Protein AF-A0A950ZH64-F1 (afdb_monomer_lite)

Secondary structure (DSSP, 8-state):
--SSSHHHHHHHHHHHHHHHHHHHTS-------------HHHHHHHHHHTTHHHHHHSHHHHHHHHHHHHHHHHHHHHHHHHHHHS------HHHHHHHH-HHHHHHHHHHHHHHHHHHHHHHS-HHHHHHHHHHHHHHHHHHHHHHHHHHHH--

Structure (mmCIF, N/CA/C/O backbone):
data_AF-A0A950ZH64-F1
#
_entry.id   AF-A0A950ZH64-F1
#
loop_
_atom_site.group_PDB
_atom_site.id
_atom_site.type_symbol
_atom_site.label_atom_id
_atom_site.label_alt_id
_atom_site.label_comp_id
_atom_site.label_asym_id
_atom_site.label_entity_id
_atom_site.label_seq_id
_atom_site.pdbx_PDB_ins_code
_atom_site.Cartn_x
_atom_site.Cartn_y
_atom_site.Cartn_z
_atom_site.occupancy
_atom_site.B_iso_or_equiv
_atom_site.auth_seq_id
_atom_site.auth_comp_id
_atom_site.auth_asym_id
_atom_site.auth_atom_id
_atom_site.pdbx_PDB_model_num
ATOM 1 N N . MET A 1 1 ? 10.953 42.512 -73.220 1.00 50.59 1 MET A N 1
ATOM 2 C CA . MET A 1 1 ? 11.446 41.129 -73.025 1.00 50.59 1 MET A CA 1
ATOM 3 C C . MET A 1 1 ? 11.556 40.876 -71.526 1.00 50.59 1 MET A C 1
ATOM 5 O O . MET A 1 1 ? 12.604 41.158 -70.980 1.00 50.59 1 MET A O 1
ATOM 9 N N . GLU A 1 2 ? 10.498 40.441 -70.825 1.00 50.91 2 GLU A N 1
ATOM 10 C CA . GLU A 1 2 ? 10.585 40.330 -69.347 1.00 50.91 2 GLU A CA 1
ATOM 11 C C . GLU A 1 2 ? 9.505 39.431 -68.703 1.00 50.91 2 GLU A C 1
ATOM 13 O O . GLU A 1 2 ? 8.839 39.806 -67.747 1.00 50.91 2 GLU A O 1
ATOM 18 N N . LYS A 1 3 ? 9.265 38.226 -69.245 1.00 49.47 3 LYS A N 1
ATOM 19 C CA . LYS A 1 3 ? 8.270 37.290 -68.665 1.00 49.47 3 LYS A CA 1
ATOM 20 C C . LYS A 1 3 ? 8.749 35.856 -68.408 1.00 49.47 3 LYS A C 1
ATOM 22 O O . LYS A 1 3 ? 7.944 35.026 -68.004 1.00 49.47 3 LYS A O 1
ATOM 27 N N . ASN A 1 4 ? 10.039 35.547 -68.571 1.00 52.84 4 ASN A N 1
ATOM 28 C CA . ASN A 1 4 ? 10.518 34.153 -68.504 1.00 52.84 4 ASN A CA 1
ATOM 29 C C . ASN A 1 4 ? 11.369 33.773 -67.279 1.00 52.84 4 ASN A C 1
ATOM 31 O O . ASN A 1 4 ? 11.697 32.599 -67.132 1.00 52.84 4 ASN A O 1
ATOM 35 N N . VAL A 1 5 ? 11.672 34.694 -66.359 1.00 52.78 5 VAL A N 1
ATOM 36 C CA . VAL A 1 5 ? 12.557 34.389 -65.211 1.00 52.78 5 VAL A CA 1
ATOM 37 C C . VAL A 1 5 ? 11.793 33.795 -64.009 1.00 52.78 5 VAL A C 1
ATOM 39 O O . VAL A 1 5 ? 12.306 32.920 -63.318 1.00 52.78 5 VAL A O 1
ATOM 42 N N . GLY A 1 6 ? 10.519 34.157 -63.801 1.00 49.06 6 GLY A N 1
ATOM 43 C CA . GLY A 1 6 ? 9.723 33.694 -62.645 1.00 49.06 6 GLY A CA 1
ATOM 44 C C . GLY A 1 6 ? 9.213 32.243 -62.707 1.00 49.06 6 GLY A C 1
ATOM 45 O O . GLY A 1 6 ? 8.817 31.678 -61.687 1.00 49.06 6 GLY A O 1
ATOM 46 N N . ARG A 1 7 ? 9.233 31.607 -63.887 1.00 51.81 7 ARG A N 1
ATOM 47 C CA . ARG A 1 7 ? 8.700 30.242 -64.092 1.00 51.81 7 ARG A CA 1
ATOM 48 C C . ARG A 1 7 ? 9.719 29.132 -63.808 1.00 51.81 7 ARG A C 1
ATOM 50 O O . ARG A 1 7 ? 9.329 28.001 -63.540 1.00 51.81 7 ARG A O 1
ATOM 57 N N . GLN A 1 8 ? 11.018 29.437 -63.838 1.00 50.91 8 GLN A N 1
ATOM 58 C CA . GLN A 1 8 ? 12.068 28.437 -63.599 1.00 50.91 8 GLN A CA 1
ATOM 59 C C . GLN A 1 8 ? 12.324 28.173 -62.103 1.00 50.91 8 GLN A C 1
ATOM 61 O O . GLN A 1 8 ? 12.624 27.039 -61.727 1.00 50.91 8 GLN A O 1
ATOM 66 N N . GLY A 1 9 ? 12.149 29.173 -61.230 1.00 52.47 9 GLY A N 1
ATOM 67 C CA . GLY A 1 9 ? 12.314 29.009 -59.776 1.00 52.47 9 GLY A CA 1
ATOM 68 C C . GLY A 1 9 ? 11.201 28.186 -59.112 1.00 52.47 9 GLY A C 1
ATOM 69 O O . GLY A 1 9 ? 11.454 27.388 -58.206 1.00 52.47 9 GLY A O 1
ATOM 70 N N . THR A 1 10 ? 9.971 28.314 -59.612 1.00 54.41 10 THR A N 1
ATOM 71 C CA . THR A 1 10 ? 8.788 27.579 -59.129 1.00 54.41 10 THR A CA 1
ATOM 72 C C . THR A 1 10 ? 8.815 26.101 -59.524 1.00 54.41 10 THR A C 1
ATOM 74 O O . THR A 1 10 ? 8.443 25.238 -58.732 1.00 54.41 10 THR A O 1
ATOM 77 N N . LEU A 1 11 ? 9.345 25.773 -60.706 1.00 55.62 11 LEU A N 1
ATOM 78 C CA . LEU A 1 11 ? 9.516 24.380 -61.133 1.00 55.62 11 LEU A CA 1
ATOM 79 C C . LEU A 1 11 ? 10.638 23.660 -60.368 1.00 55.62 11 LEU A C 1
ATOM 81 O O . LEU A 1 11 ? 10.505 22.474 -60.074 1.00 55.62 11 LEU A O 1
ATOM 85 N N . ARG A 1 12 ? 11.717 24.361 -59.989 1.00 54.97 12 ARG A N 1
ATOM 86 C CA . ARG A 1 12 ? 12.803 23.788 -59.171 1.00 54.97 12 ARG A CA 1
ATOM 87 C C . ARG A 1 12 ? 12.365 23.466 -57.743 1.00 54.97 12 ARG A C 1
ATOM 89 O O . ARG A 1 12 ? 12.708 22.408 -57.228 1.00 54.97 12 ARG A O 1
ATOM 96 N N . THR A 1 13 ? 11.570 24.338 -57.129 1.00 58.12 13 THR A N 1
ATOM 97 C CA . THR A 1 13 ? 11.030 24.127 -55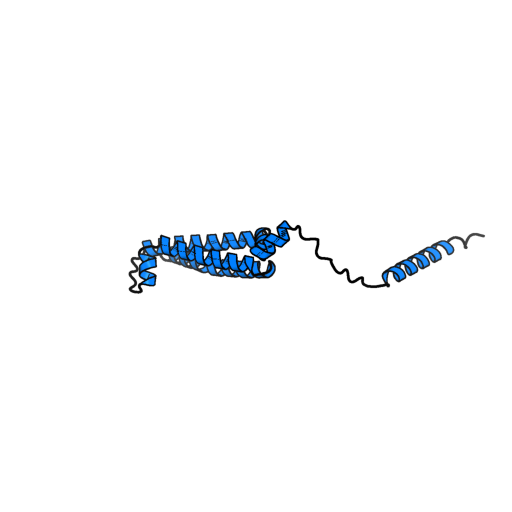.774 1.00 58.12 13 THR A CA 1
ATOM 98 C C . THR A 1 13 ? 9.973 23.023 -55.731 1.00 58.12 13 THR A C 1
ATOM 100 O O . THR A 1 13 ? 9.956 22.239 -54.785 1.00 58.12 13 THR A O 1
ATOM 103 N N . ALA A 1 14 ? 9.145 22.892 -56.773 1.00 58.66 14 ALA A N 1
ATOM 104 C CA . ALA A 1 14 ? 8.197 21.785 -56.898 1.00 58.66 14 ALA A CA 1
ATOM 105 C C . ALA A 1 14 ? 8.898 20.426 -57.085 1.00 58.66 14 ALA A C 1
ATOM 107 O O . ALA A 1 14 ? 8.498 19.440 -56.471 1.00 58.66 14 ALA A O 1
ATOM 108 N N . ARG A 1 15 ? 9.977 20.378 -57.880 1.00 57.56 15 ARG A N 1
ATOM 109 C CA . ARG A 1 15 ? 10.765 19.151 -58.089 1.00 57.56 15 ARG A CA 1
ATOM 110 C C . ARG A 1 15 ? 11.512 18.726 -56.823 1.00 57.56 15 ARG A C 1
ATOM 112 O O . ARG A 1 15 ? 11.464 17.555 -56.479 1.00 57.56 15 ARG A O 1
ATOM 119 N N . ALA A 1 16 ? 12.099 19.681 -56.097 1.00 57.94 16 ALA A N 1
ATOM 120 C CA . ALA A 1 16 ? 12.761 19.421 -54.819 1.00 57.94 16 ALA A CA 1
ATOM 121 C C . ALA A 1 16 ? 11.778 18.923 -53.744 1.00 57.94 16 ALA A C 1
ATOM 123 O O . ALA A 1 16 ? 12.094 17.990 -53.015 1.00 57.94 16 ALA A O 1
ATOM 124 N N . ARG A 1 17 ? 10.559 19.481 -53.674 1.00 56.25 17 ARG A N 1
ATOM 125 C CA . ARG A 1 17 ? 9.515 18.983 -52.758 1.00 56.25 17 ARG A CA 1
ATOM 126 C C . ARG A 1 17 ? 9.042 17.576 -53.119 1.00 56.25 17 ARG A C 1
ATOM 128 O O . ARG A 1 17 ? 8.903 16.756 -52.225 1.00 56.25 17 ARG A O 1
ATOM 135 N N . ALA A 1 18 ? 8.863 17.275 -54.405 1.00 58.25 18 ALA A N 1
ATOM 136 C CA . ALA A 1 18 ? 8.476 15.935 -54.855 1.00 58.25 18 ALA A CA 1
ATOM 137 C C . ALA A 1 18 ? 9.579 14.881 -54.631 1.00 58.25 18 ALA A C 1
ATOM 139 O O . ALA A 1 18 ? 9.284 13.701 -54.455 1.00 58.25 18 ALA A O 1
ATOM 140 N N . GLU A 1 19 ? 10.847 15.293 -54.639 1.00 57.88 19 GLU A N 1
ATOM 141 C CA . GLU A 1 19 ? 11.991 14.428 -54.342 1.00 57.88 19 GLU A CA 1
ATOM 142 C C . GLU A 1 19 ? 12.125 14.168 -52.833 1.00 57.88 19 GLU A C 1
ATOM 144 O O . GLU A 1 19 ? 12.327 13.024 -52.434 1.00 57.88 19 GLU A O 1
ATOM 149 N N . VAL A 1 20 ? 11.884 15.183 -51.992 1.00 57.50 20 VAL A N 1
ATOM 150 C CA . VAL A 1 20 ? 11.794 15.036 -50.526 1.00 57.50 20 VAL A CA 1
ATOM 151 C C . VAL A 1 20 ? 10.597 14.167 -50.115 1.00 57.50 20 VAL A C 1
ATOM 153 O O . VAL A 1 20 ? 10.759 13.283 -49.277 1.00 57.50 20 VAL A O 1
ATOM 156 N N . ASP A 1 21 ? 9.430 14.330 -50.748 1.00 55.16 21 ASP A N 1
ATOM 157 C CA . ASP A 1 21 ? 8.263 13.460 -50.512 1.00 55.16 21 ASP A CA 1
ATOM 158 C C . ASP A 1 21 ? 8.523 12.012 -50.955 1.00 55.16 21 ASP A C 1
ATOM 160 O O . ASP A 1 21 ? 8.079 11.068 -50.302 1.00 55.16 21 ASP A O 1
ATOM 164 N N . ARG A 1 22 ? 9.291 11.805 -52.035 1.00 53.16 22 ARG A N 1
ATOM 165 C CA . ARG A 1 22 ? 9.718 10.461 -52.461 1.00 53.16 22 ARG A CA 1
ATOM 166 C C . ARG A 1 22 ? 10.761 9.841 -51.533 1.00 53.16 22 ARG A C 1
ATOM 168 O O . ARG A 1 22 ? 10.742 8.627 -51.371 1.00 53.16 22 ARG A O 1
ATOM 175 N N . LEU A 1 23 ? 11.624 10.639 -50.905 1.00 52.97 23 LEU A N 1
ATOM 176 C CA . LEU A 1 23 ? 12.553 10.181 -49.864 1.00 52.97 23 LEU A CA 1
ATOM 177 C C . LEU A 1 23 ? 11.819 9.803 -48.565 1.00 52.97 23 LEU A C 1
ATOM 179 O O . LEU A 1 23 ? 12.192 8.824 -47.928 1.00 52.97 23 LEU A O 1
ATOM 183 N N . HIS A 1 24 ? 10.734 10.501 -48.215 1.00 51.78 24 HIS A N 1
ATOM 184 C CA . HIS A 1 24 ? 9.873 10.151 -47.075 1.00 51.78 24 HIS A CA 1
ATOM 185 C C . HIS A 1 24 ? 8.932 8.959 -47.329 1.00 51.78 24 HIS A C 1
ATOM 187 O O . HIS A 1 24 ? 8.389 8.397 -46.378 1.00 51.78 24 HIS A O 1
ATOM 193 N N . ALA A 1 25 ? 8.754 8.540 -48.586 1.00 54.16 25 ALA A N 1
ATOM 194 C CA . ALA A 1 25 ? 7.941 7.378 -48.956 1.00 54.16 25 ALA A CA 1
ATOM 195 C C . ALA A 1 25 ? 8.677 6.029 -48.805 1.00 54.16 25 ALA A C 1
ATOM 197 O O . ALA A 1 25 ? 8.077 4.969 -48.997 1.00 54.16 25 ALA A O 1
ATOM 198 N N . VAL A 1 26 ? 9.970 6.045 -48.471 1.00 56.56 26 VAL A N 1
ATOM 199 C CA . VAL A 1 26 ? 10.823 4.853 -48.421 1.00 56.56 26 VAL A CA 1
ATOM 200 C C . VAL A 1 26 ? 10.987 4.400 -46.966 1.00 56.56 26 VAL A C 1
ATOM 202 O O . VAL A 1 26 ? 11.864 4.848 -46.240 1.00 56.56 26 VAL A O 1
ATOM 205 N N . TYR A 1 27 ? 10.105 3.464 -46.603 1.00 48.12 27 TYR A N 1
ATOM 206 C CA . TYR A 1 27 ? 10.005 2.681 -45.366 1.00 48.12 27 TYR A CA 1
ATOM 207 C C . TYR A 1 27 ? 9.546 3.432 -44.104 1.00 48.12 27 TYR A C 1
ATOM 209 O O . TYR A 1 27 ? 10.273 4.279 -43.586 1.00 48.12 27 TYR A O 1
ATOM 217 N N . PRO A 1 28 ? 8.407 3.041 -43.486 1.00 55.56 28 PRO A N 1
ATOM 218 C CA . PRO A 1 28 ? 8.277 3.199 -42.047 1.00 55.56 28 PRO A CA 1
ATOM 219 C C . PRO A 1 28 ? 9.388 2.344 -41.439 1.00 55.56 28 PRO A C 1
ATOM 221 O O . PRO A 1 28 ? 9.251 1.125 -41.327 1.00 55.56 28 PRO A O 1
ATOM 224 N N . ALA A 1 29 ? 10.530 2.962 -41.140 1.00 55.62 29 ALA A N 1
ATOM 225 C CA . ALA A 1 29 ? 11.588 2.311 -40.400 1.00 55.62 29 ALA A CA 1
ATOM 226 C C . ALA A 1 29 ? 10.934 1.795 -39.120 1.00 55.62 29 ALA A C 1
ATOM 228 O O . ALA A 1 29 ? 10.497 2.574 -38.270 1.00 55.62 29 ALA A O 1
ATOM 229 N N . ARG A 1 30 ? 10.788 0.471 -39.013 1.00 52.06 30 ARG A N 1
ATOM 230 C CA . ARG A 1 30 ? 10.569 -0.156 -37.720 1.00 52.06 30 ARG A CA 1
ATOM 231 C C . ARG A 1 30 ? 11.826 0.169 -36.940 1.00 52.06 30 ARG A C 1
ATOM 233 O O . ARG A 1 30 ? 12.853 -0.472 -37.117 1.00 52.06 30 ARG A O 1
ATOM 240 N N . VAL A 1 31 ? 11.752 1.241 -36.162 1.00 57.12 31 VAL A N 1
ATOM 241 C CA . VAL A 1 31 ? 12.726 1.528 -35.126 1.00 57.12 31 VAL A CA 1
ATOM 242 C C . VAL A 1 31 ? 12.521 0.408 -34.121 1.00 57.12 31 VAL A C 1
ATOM 244 O O . VAL A 1 31 ? 11.638 0.474 -33.266 1.00 57.12 31 VAL A O 1
ATOM 247 N N . GLU A 1 32 ? 13.258 -0.685 -34.305 1.00 54.56 32 GLU A N 1
ATOM 248 C CA . GLU A 1 32 ? 13.527 -1.606 -33.218 1.00 54.56 32 GLU A CA 1
ATOM 249 C C . GLU A 1 32 ? 14.237 -0.753 -32.175 1.00 54.56 32 GLU A C 1
ATOM 251 O O . GLU A 1 32 ? 15.401 -0.392 -32.321 1.00 54.56 32 GLU A O 1
ATOM 256 N N . LEU A 1 33 ? 13.461 -0.286 -31.196 1.00 58.78 33 LEU A N 1
ATOM 257 C CA . LEU A 1 33 ? 13.985 0.361 -30.010 1.00 58.78 33 LEU A CA 1
ATOM 258 C C . LEU A 1 33 ? 14.845 -0.699 -29.333 1.00 58.78 33 LEU A C 1
ATOM 260 O O . LEU A 1 33 ? 14.328 -1.536 -28.591 1.00 58.78 33 LEU A O 1
ATOM 264 N N . GLU A 1 34 ? 16.138 -0.706 -29.653 1.00 57.53 34 GLU A N 1
ATOM 265 C CA . GLU A 1 34 ? 17.115 -1.449 -28.880 1.00 57.53 34 GLU A CA 1
ATOM 266 C C . GLU A 1 34 ? 16.916 -1.027 -27.424 1.00 57.53 34 GLU A C 1
ATOM 268 O O . GLU A 1 34 ? 16.901 0.177 -27.130 1.00 57.53 34 GLU A O 1
ATOM 273 N N . PRO A 1 35 ? 16.659 -1.983 -26.515 1.00 60.38 35 PRO A N 1
ATOM 274 C CA . PRO A 1 35 ? 16.501 -1.655 -25.115 1.00 60.38 35 PRO A CA 1
ATOM 275 C C . PRO A 1 35 ? 17.771 -0.934 -24.673 1.00 60.38 35 PRO A C 1
ATOM 277 O O . PRO A 1 35 ? 18.873 -1.464 -24.823 1.00 60.38 35 PRO A O 1
ATOM 280 N N . GLU A 1 36 ? 17.598 0.294 -24.178 1.00 62.03 36 GLU A N 1
ATOM 281 C CA . GLU A 1 36 ? 18.683 1.124 -23.665 1.00 62.03 36 GLU A CA 1
ATOM 282 C C . GLU A 1 36 ? 19.571 0.255 -22.761 1.00 62.03 36 GLU A C 1
ATOM 284 O O . GLU A 1 36 ? 19.024 -0.451 -21.903 1.00 62.03 36 GLU A O 1
ATOM 289 N N . PRO A 1 37 ? 20.901 0.224 -22.972 1.00 61.50 37 PRO A N 1
ATOM 290 C CA . PRO A 1 37 ? 21.766 -0.724 -22.290 1.00 61.50 37 PRO A CA 1
ATOM 291 C C . PRO A 1 37 ? 21.608 -0.562 -20.778 1.00 61.50 37 PRO A C 1
ATOM 293 O O . PRO A 1 37 ? 22.044 0.425 -20.180 1.00 61.50 37 PRO A O 1
ATOM 296 N N . GLU A 1 38 ? 20.933 -1.533 -20.153 1.00 63.12 38 GLU A N 1
ATOM 297 C CA . GLU A 1 38 ? 20.718 -1.526 -18.715 1.00 63.12 38 GLU A CA 1
ATOM 298 C C . GLU A 1 38 ? 22.090 -1.552 -18.042 1.00 63.12 38 GLU A C 1
ATOM 300 O O . GLU A 1 38 ? 22.927 -2.417 -18.309 1.00 63.12 38 GLU A O 1
ATOM 305 N N . THR A 1 39 ? 22.331 -0.607 -17.132 1.00 76.38 39 THR A N 1
ATOM 306 C CA . THR A 1 39 ? 23.556 -0.653 -16.334 1.00 76.38 39 THR A CA 1
ATOM 307 C C . THR A 1 39 ? 23.628 -2.001 -15.605 1.00 76.38 39 THR A C 1
ATOM 309 O O . THR A 1 39 ? 22.604 -2.484 -15.107 1.00 76.38 39 THR A O 1
ATOM 312 N N . PRO A 1 40 ? 24.816 -2.618 -15.468 1.00 73.81 40 PRO A N 1
ATOM 313 C CA . PRO A 1 40 ? 24.953 -3.945 -14.856 1.00 73.81 40 PRO A CA 1
ATOM 314 C C . PRO A 1 40 ? 24.348 -4.011 -13.444 1.00 73.81 40 PRO A C 1
ATOM 316 O O . PRO A 1 40 ? 23.812 -5.038 -13.030 1.00 73.81 40 PRO A O 1
ATOM 319 N N . ARG A 1 41 ? 24.344 -2.878 -12.727 1.00 72.38 41 ARG A N 1
ATOM 320 C CA . ARG A 1 41 ? 23.689 -2.721 -11.424 1.00 72.38 41 ARG A CA 1
ATOM 321 C C . ARG A 1 41 ? 22.158 -2.802 -11.503 1.00 72.38 41 ARG A C 1
ATOM 323 O O . ARG A 1 41 ? 21.556 -3.443 -10.645 1.00 72.38 41 ARG A O 1
ATOM 330 N N . ARG A 1 42 ? 21.521 -2.179 -12.503 1.00 70.31 42 ARG A N 1
ATOM 331 C CA . ARG A 1 42 ? 20.061 -2.252 -12.708 1.00 70.31 42 ARG A CA 1
ATOM 332 C C . ARG A 1 42 ? 19.626 -3.648 -13.137 1.00 70.31 42 ARG A C 1
ATOM 334 O O . ARG A 1 42 ? 18.684 -4.171 -12.552 1.00 70.31 42 ARG A O 1
ATOM 341 N N . ALA A 1 43 ? 20.363 -4.283 -14.045 1.00 70.88 43 ALA A N 1
ATOM 342 C CA . ALA A 1 43 ? 20.070 -5.647 -14.481 1.00 70.88 43 ALA A CA 1
ATOM 343 C C . ALA A 1 43 ? 20.159 -6.653 -13.316 1.00 70.88 43 ALA A C 1
ATOM 345 O O . ALA A 1 43 ? 19.299 -7.523 -13.159 1.00 70.88 43 ALA A O 1
ATOM 346 N N . TRP A 1 44 ? 21.172 -6.513 -12.449 1.00 76.25 44 TRP A N 1
ATOM 347 C CA . TRP A 1 44 ? 21.301 -7.335 -11.243 1.00 76.25 44 TRP A CA 1
ATOM 348 C C . TRP A 1 44 ? 20.147 -7.105 -10.258 1.00 76.25 44 TRP A C 1
ATOM 350 O O . TRP A 1 44 ? 19.544 -8.072 -9.789 1.00 76.25 44 TRP A O 1
ATOM 360 N N . LEU A 1 45 ? 19.795 -5.843 -9.985 1.00 75.31 45 LEU A N 1
ATOM 361 C CA . LEU A 1 45 ? 18.677 -5.500 -9.101 1.00 75.31 45 LEU A CA 1
ATOM 362 C C . LEU A 1 45 ? 17.351 -6.042 -9.634 1.00 75.31 45 LEU A C 1
ATOM 364 O O . LEU A 1 45 ? 16.594 -6.633 -8.870 1.00 75.31 45 LEU A O 1
ATOM 368 N N . ARG A 1 46 ? 17.085 -5.910 -10.934 1.00 73.94 46 ARG A N 1
ATOM 369 C CA . ARG A 1 46 ? 15.849 -6.378 -11.569 1.00 73.94 46 ARG A CA 1
ATOM 370 C C . ARG A 1 46 ? 15.691 -7.899 -11.499 1.00 73.94 46 ARG A C 1
ATOM 372 O O . ARG A 1 46 ? 14.584 -8.385 -11.295 1.00 73.94 46 ARG A O 1
ATOM 379 N N . ARG A 1 47 ? 16.789 -8.664 -11.563 1.00 75.69 47 ARG A N 1
ATOM 380 C CA . ARG A 1 47 ? 16.753 -10.125 -11.338 1.00 75.69 47 ARG A CA 1
ATOM 381 C C . ARG A 1 47 ? 16.340 -10.504 -9.917 1.00 75.69 47 ARG A C 1
ATOM 383 O O . ARG A 1 47 ? 15.642 -11.496 -9.748 1.00 75.69 47 ARG A O 1
ATOM 390 N N . HIS A 1 48 ? 16.765 -9.737 -8.914 1.00 79.38 48 HIS A N 1
ATOM 391 C CA . HIS A 1 48 ? 16.503 -10.061 -7.506 1.00 79.38 48 HIS A CA 1
ATOM 392 C C . HIS A 1 48 ? 15.202 -9.443 -6.981 1.00 79.38 48 HIS A C 1
ATOM 394 O O . HIS A 1 48 ? 14.534 -10.033 -6.141 1.00 79.38 48 HIS A O 1
ATOM 400 N N . THR A 1 49 ? 14.835 -8.259 -7.472 1.00 77.69 49 THR A N 1
ATOM 401 C CA . THR A 1 49 ? 13.725 -7.442 -6.947 1.00 77.69 49 THR A CA 1
ATOM 402 C C . THR A 1 49 ? 12.563 -7.287 -7.932 1.00 77.69 49 THR A C 1
ATOM 404 O O . THR A 1 49 ? 11.541 -6.690 -7.598 1.00 77.69 49 THR A O 1
ATOM 407 N N . GLY A 1 50 ? 12.678 -7.839 -9.144 1.00 83.44 50 GLY A N 1
ATOM 408 C CA . GLY A 1 50 ? 11.655 -7.721 -10.179 1.00 83.44 50 GLY A CA 1
ATOM 409 C C . GLY A 1 50 ? 11.416 -6.263 -10.571 1.00 83.44 50 GLY A C 1
ATOM 410 O O . GLY A 1 50 ? 12.359 -5.508 -10.797 1.00 83.44 50 GLY A O 1
ATOM 411 N N . ASN A 1 51 ? 10.145 -5.863 -10.617 1.00 84.06 51 ASN A N 1
ATOM 412 C CA . ASN A 1 51 ? 9.727 -4.502 -10.974 1.00 84.06 51 ASN A CA 1
ATOM 413 C C . ASN A 1 51 ? 9.702 -3.540 -9.770 1.00 84.06 51 ASN A C 1
ATOM 415 O O . ASN A 1 51 ? 9.204 -2.421 -9.885 1.00 84.06 51 ASN A O 1
ATOM 419 N N . LEU A 1 52 ? 10.197 -3.955 -8.597 1.00 79.81 52 LEU A N 1
ATOM 420 C CA . LEU A 1 52 ? 10.069 -3.173 -7.365 1.00 79.81 52 LEU A CA 1
ATOM 421 C C . LEU A 1 52 ? 10.778 -1.825 -7.456 1.00 79.81 52 LEU A C 1
ATOM 423 O O . LEU A 1 52 ? 10.220 -0.819 -7.036 1.00 79.81 52 LEU A O 1
ATOM 427 N N . VAL A 1 53 ? 11.987 -1.795 -8.019 1.00 83.69 53 VAL A N 1
ATOM 428 C CA . VAL A 1 53 ? 12.766 -0.556 -8.160 1.00 83.69 53 VAL A CA 1
ATOM 429 C C . VAL A 1 53 ? 12.036 0.444 -9.056 1.00 83.69 53 VAL A C 1
ATOM 431 O O . VAL A 1 53 ? 11.949 1.620 -8.709 1.00 83.69 53 VAL A O 1
ATOM 434 N N . ASP A 1 54 ? 11.447 -0.032 -10.153 1.00 82.38 54 ASP A N 1
ATOM 435 C CA . ASP A 1 54 ? 10.680 0.802 -11.083 1.00 82.38 54 ASP A CA 1
ATOM 436 C C . ASP A 1 54 ? 9.394 1.330 -10.428 1.00 82.38 54 ASP A C 1
ATOM 438 O O . ASP A 1 54 ? 9.032 2.495 -10.584 1.00 82.38 54 ASP A O 1
ATOM 442 N N . ASN A 1 55 ? 8.735 0.488 -9.631 1.00 83.38 55 ASN A N 1
ATOM 443 C CA . ASN A 1 55 ? 7.538 0.840 -8.873 1.00 83.38 55 ASN A CA 1
ATOM 444 C C . ASN A 1 55 ? 7.818 1.816 -7.720 1.00 83.38 55 ASN A C 1
ATOM 446 O O . ASN A 1 55 ? 7.002 2.688 -7.447 1.00 83.38 55 ASN A O 1
ATOM 450 N N . VAL A 1 56 ? 8.962 1.706 -7.044 1.00 83.62 56 VAL A N 1
ATOM 451 C CA . VAL A 1 56 ? 9.364 2.637 -5.975 1.00 83.62 56 VAL A CA 1
ATOM 452 C C . VAL A 1 56 ? 9.828 3.977 -6.549 1.00 83.62 56 VAL A C 1
ATOM 454 O O . VAL A 1 56 ? 9.579 5.020 -5.946 1.00 83.62 56 VAL A O 1
ATOM 457 N N . ALA A 1 57 ? 10.474 3.971 -7.719 1.00 84.94 57 ALA A N 1
ATOM 458 C CA . ALA A 1 57 ? 10.860 5.196 -8.415 1.00 84.94 57 ALA A CA 1
ATOM 459 C C . ALA A 1 57 ? 9.639 6.020 -8.868 1.00 84.94 57 ALA A C 1
ATOM 461 O O . ALA A 1 57 ? 9.719 7.245 -8.994 1.00 84.94 57 ALA A O 1
ATOM 462 N N . ASP A 1 58 ? 8.499 5.364 -9.086 1.00 86.94 58 ASP A N 1
ATOM 463 C CA . ASP A 1 58 ? 7.253 6.023 -9.433 1.00 86.94 58 ASP A CA 1
ATOM 464 C C . ASP A 1 58 ? 6.534 6.624 -8.211 1.00 86.94 58 ASP A C 1
ATOM 466 O O . ASP A 1 58 ? 5.980 5.917 -7.366 1.00 86.94 58 ASP A O 1
ATOM 470 N N . ARG A 1 59 ? 6.453 7.961 -8.163 1.00 87.38 59 ARG A N 1
ATOM 471 C CA . ARG A 1 59 ? 5.832 8.712 -7.053 1.00 87.38 59 ARG A CA 1
ATOM 472 C C . ARG A 1 59 ? 4.372 8.331 -6.802 1.00 87.38 59 ARG A C 1
ATOM 474 O O . ARG A 1 59 ? 3.934 8.356 -5.656 1.00 87.38 59 ARG A O 1
ATOM 481 N N . TRP A 1 60 ? 3.623 7.983 -7.849 1.00 87.50 60 TRP A N 1
ATOM 482 C CA . TRP A 1 60 ? 2.218 7.583 -7.724 1.00 87.50 60 TRP A CA 1
ATOM 483 C C . TRP A 1 60 ? 2.071 6.228 -7.047 1.00 87.50 60 TRP A C 1
ATOM 485 O O . TRP A 1 60 ? 1.295 6.087 -6.106 1.00 87.50 60 TRP A O 1
ATOM 495 N N . THR A 1 61 ? 2.834 5.241 -7.505 1.00 84.62 61 THR A N 1
ATOM 496 C CA . THR A 1 61 ? 2.838 3.895 -6.927 1.00 84.62 61 THR A CA 1
ATOM 497 C C . THR A 1 61 ? 3.307 3.939 -5.471 1.00 84.62 61 THR A C 1
ATOM 499 O O . THR A 1 61 ? 2.651 3.371 -4.600 1.00 84.62 61 THR A O 1
ATOM 502 N N . LEU A 1 62 ? 4.366 4.699 -5.176 1.00 85.81 62 LEU A N 1
ATOM 503 C CA . LEU A 1 62 ? 4.829 4.917 -3.805 1.00 85.81 62 LEU A CA 1
ATOM 504 C C . LEU A 1 62 ? 3.769 5.617 -2.938 1.00 85.81 62 LEU A C 1
ATOM 506 O O . LEU A 1 62 ? 3.519 5.199 -1.809 1.00 85.81 62 LEU A O 1
ATOM 510 N N . GLY A 1 63 ? 3.120 6.657 -3.466 1.00 87.06 63 GLY A N 1
ATOM 511 C CA . GLY A 1 63 ? 2.054 7.375 -2.769 1.00 87.06 63 GLY A CA 1
ATOM 512 C C . GLY A 1 63 ? 0.861 6.478 -2.436 1.00 87.06 63 GLY A C 1
ATOM 513 O O . GLY A 1 63 ? 0.368 6.518 -1.313 1.00 87.06 63 GLY A O 1
ATOM 514 N N . LEU A 1 64 ? 0.440 5.619 -3.369 1.00 86.56 64 LEU A N 1
ATOM 515 C CA . LEU A 1 64 ? -0.631 4.644 -3.143 1.00 86.56 64 LEU A CA 1
ATOM 516 C C . LEU A 1 64 ? -0.234 3.577 -2.118 1.00 86.56 64 LEU A C 1
ATOM 518 O O . LEU A 1 64 ? -1.054 3.206 -1.284 1.00 86.56 64 LEU A O 1
ATOM 522 N N . PHE A 1 65 ? 1.016 3.114 -2.141 1.00 86.75 65 PHE A N 1
ATOM 523 C CA . PHE A 1 65 ? 1.534 2.184 -1.138 1.00 86.75 65 PHE A CA 1
ATOM 524 C C . PHE A 1 65 ? 1.493 2.788 0.270 1.00 86.75 65 PHE A C 1
ATOM 526 O O . PHE A 1 65 ? 0.929 2.192 1.187 1.00 86.75 65 PHE A O 1
ATOM 533 N N . ILE A 1 66 ? 2.036 3.998 0.432 1.00 88.31 66 ILE A N 1
ATOM 534 C CA . ILE A 1 66 ? 2.024 4.717 1.711 1.00 88.31 66 ILE A CA 1
ATOM 535 C C . ILE A 1 66 ? 0.582 4.998 2.145 1.00 88.31 66 ILE A C 1
ATOM 537 O O . ILE A 1 66 ? 0.233 4.758 3.297 1.00 88.31 66 ILE A O 1
ATOM 541 N N . GLY A 1 67 ? -0.272 5.450 1.224 1.00 84.75 67 GLY A N 1
ATOM 542 C CA . GLY A 1 67 ? -1.688 5.695 1.487 1.00 84.75 67 GLY A CA 1
ATOM 543 C C . GLY A 1 67 ? -2.421 4.442 1.961 1.00 84.75 67 GLY A C 1
ATOM 544 O O . GLY A 1 67 ? -3.169 4.508 2.933 1.00 84.75 67 GLY A O 1
ATOM 545 N N . ALA A 1 68 ? -2.174 3.289 1.332 1.00 84.69 68 ALA A N 1
ATOM 546 C CA . ALA A 1 68 ? -2.762 2.014 1.737 1.00 84.69 68 ALA A CA 1
ATOM 547 C C . ALA A 1 68 ? -2.317 1.609 3.148 1.00 84.69 68 ALA A C 1
ATOM 549 O O . ALA A 1 68 ? -3.147 1.182 3.946 1.00 84.69 68 ALA A O 1
ATOM 550 N N . LEU A 1 69 ? -1.040 1.799 3.492 1.00 85.50 69 LEU A N 1
ATOM 551 C CA . LEU A 1 69 ? -0.557 1.554 4.852 1.00 85.50 69 LEU A CA 1
ATOM 552 C C . LEU A 1 69 ? -1.196 2.507 5.869 1.00 85.50 69 LEU A C 1
ATOM 554 O O . LEU A 1 69 ? -1.657 2.059 6.916 1.00 85.50 69 LEU A O 1
ATOM 558 N N . LEU A 1 70 ? -1.279 3.802 5.555 1.00 85.25 70 LEU A N 1
ATOM 559 C CA . LEU A 1 70 ? -1.907 4.794 6.430 1.00 85.25 70 LEU A CA 1
ATOM 560 C C . LEU A 1 70 ? -3.394 4.509 6.657 1.00 85.25 70 LEU A C 1
ATOM 562 O O . LEU A 1 70 ? -3.863 4.629 7.786 1.00 85.25 70 LEU A O 1
ATOM 566 N N . ALA A 1 71 ? -4.121 4.077 5.623 1.00 82.38 71 ALA A N 1
ATOM 567 C CA . ALA A 1 71 ? -5.517 3.666 5.755 1.00 82.38 71 ALA A CA 1
ATOM 568 C C . ALA A 1 71 ? -5.669 2.511 6.758 1.00 82.38 71 ALA A C 1
ATOM 570 O O . ALA A 1 71 ? -6.571 2.533 7.589 1.00 82.38 71 ALA A O 1
ATOM 571 N 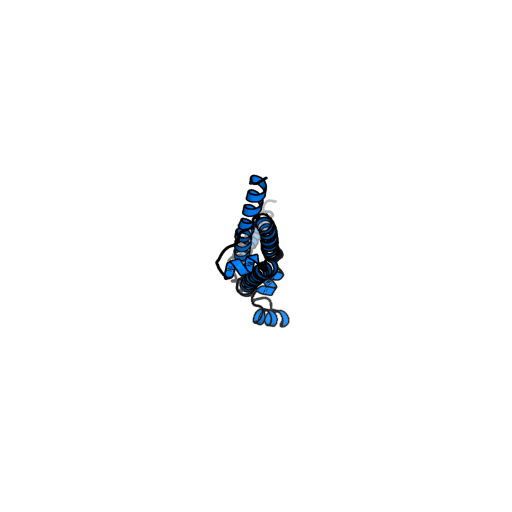N . GLN A 1 72 ? -4.744 1.548 6.751 1.00 83.94 72 GLN A N 1
ATOM 572 C CA . GLN A 1 72 ? -4.771 0.425 7.692 1.00 83.94 72 GLN A CA 1
ATOM 573 C C . GLN A 1 72 ? -4.358 0.805 9.114 1.00 83.94 72 GLN A C 1
ATOM 575 O O . GLN A 1 72 ? -4.866 0.236 10.083 1.00 83.94 72 GLN A O 1
ATOM 580 N N . VAL A 1 73 ? -3.471 1.790 9.264 1.00 82.69 73 VAL A N 1
ATOM 581 C CA . VAL A 1 73 ? -3.171 2.381 10.573 1.00 82.69 73 VAL A CA 1
ATOM 582 C C . VAL A 1 73 ? -4.415 3.082 11.124 1.00 82.69 73 VAL A C 1
ATOM 584 O O . VAL A 1 73 ? -4.791 2.838 12.268 1.00 82.69 73 VAL A O 1
ATOM 587 N N . ALA A 1 74 ? -5.094 3.894 10.309 1.00 80.69 74 ALA A N 1
ATOM 588 C CA . ALA A 1 74 ? -6.336 4.560 10.699 1.00 80.69 74 ALA A CA 1
ATOM 589 C C . ALA A 1 74 ? -7.441 3.552 11.058 1.00 80.69 74 ALA A C 1
ATOM 591 O O . ALA A 1 74 ? -8.140 3.725 12.056 1.00 80.69 74 ALA A O 1
ATOM 592 N N . ASP A 1 75 ? -7.564 2.466 10.297 1.00 81.38 75 ASP A N 1
ATOM 593 C CA . ASP A 1 75 ? -8.490 1.375 10.596 1.00 81.38 75 ASP A CA 1
ATOM 594 C C . ASP A 1 75 ? -8.190 0.719 11.949 1.00 81.38 75 ASP A C 1
ATOM 596 O O . ASP A 1 75 ? -9.075 0.548 12.785 1.00 81.38 75 ASP A O 1
ATOM 600 N N . SER A 1 76 ? -6.915 0.433 12.217 1.00 77.12 76 SER A N 1
ATOM 601 C CA . SER A 1 76 ? -6.483 -0.161 13.486 1.00 77.12 76 SER A CA 1
ATOM 602 C C . SER A 1 76 ? -6.774 0.759 14.676 1.00 77.12 76 SER A C 1
ATOM 604 O O . SER A 1 76 ? -7.246 0.296 15.713 1.00 77.12 76 SER A O 1
ATOM 606 N N . ILE A 1 77 ? -6.544 2.069 14.523 1.00 79.56 77 ILE A N 1
ATOM 607 C CA . ILE A 1 77 ? -6.835 3.073 15.558 1.00 79.56 77 ILE A CA 1
ATOM 608 C C . ILE A 1 77 ? -8.342 3.177 15.804 1.00 79.56 77 ILE A C 1
ATOM 610 O O . ILE A 1 77 ? -8.785 3.114 16.948 1.00 79.56 77 ILE A O 1
ATOM 614 N N . THR A 1 78 ? -9.141 3.320 14.744 1.00 74.62 78 THR A N 1
ATOM 615 C CA . THR A 1 78 ? -10.602 3.448 14.869 1.00 74.62 78 THR A CA 1
ATOM 616 C C . THR A 1 78 ? -11.232 2.188 15.458 1.00 74.62 78 THR A C 1
ATOM 618 O O . THR A 1 78 ? -12.102 2.293 16.320 1.00 74.62 78 THR A O 1
ATOM 621 N N . THR A 1 79 ? -10.725 1.010 15.091 1.00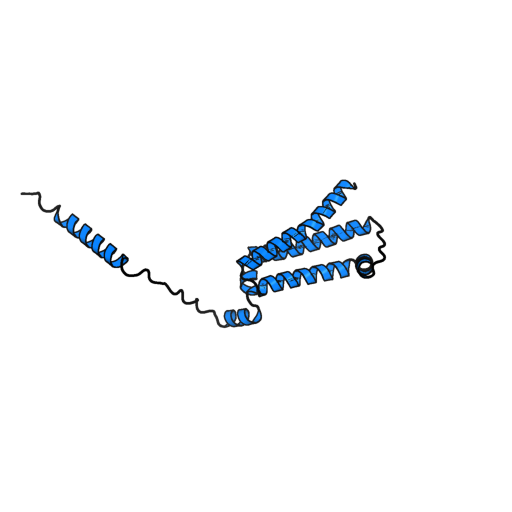 72.94 79 THR A N 1
ATOM 622 C CA . THR A 1 79 ? -11.134 -0.273 15.675 1.00 72.94 79 THR A CA 1
ATOM 623 C C . THR A 1 79 ? -10.763 -0.356 17.157 1.00 72.94 79 THR A C 1
ATOM 625 O O . THR A 1 79 ? -11.590 -0.754 17.972 1.00 72.94 79 THR A O 1
ATOM 628 N N . ALA A 1 80 ? -9.556 0.072 17.545 1.00 72.19 80 ALA A N 1
ATOM 629 C CA . ALA A 1 80 ? -9.145 0.094 18.949 1.00 72.19 80 ALA A CA 1
ATOM 630 C C . ALA A 1 80 ? -10.022 1.035 19.795 1.00 72.19 80 ALA A C 1
ATOM 632 O O . ALA A 1 80 ? -10.410 0.678 20.908 1.00 72.19 80 ALA A O 1
ATOM 633 N N . ILE A 1 81 ? -10.383 2.207 19.262 1.00 71.75 81 ILE A N 1
ATOM 634 C CA . ILE A 1 81 ? -11.307 3.144 19.918 1.00 71.75 81 ILE A CA 1
ATOM 635 C C . ILE A 1 81 ? -12.700 2.515 20.062 1.00 71.75 81 ILE A C 1
ATOM 637 O O . ILE A 1 81 ? -13.274 2.551 21.150 1.00 71.75 81 ILE A O 1
ATOM 641 N N 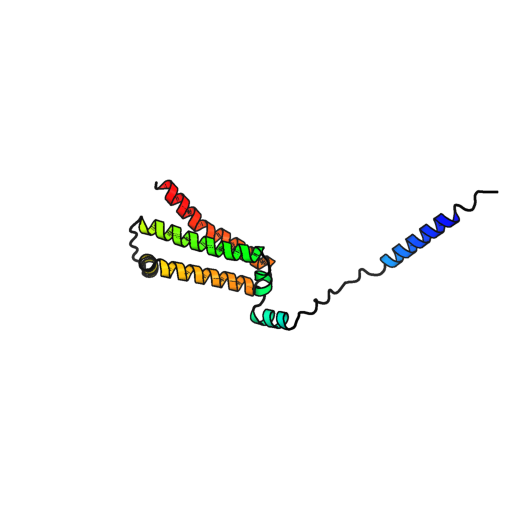. ALA A 1 82 ? -13.225 1.900 18.998 1.00 66.81 82 ALA A N 1
ATOM 642 C CA . ALA A 1 82 ? -14.535 1.252 19.010 1.00 66.81 82 ALA A CA 1
ATOM 643 C C . ALA A 1 82 ? -14.610 0.099 20.030 1.00 66.81 82 ALA A C 1
ATOM 645 O O . ALA A 1 82 ? -15.568 0.030 20.804 1.00 66.81 82 ALA A O 1
ATOM 646 N N . LEU A 1 83 ? -13.574 -0.748 20.082 1.00 67.44 83 LEU A N 1
ATOM 647 C CA . LEU A 1 83 ? -13.450 -1.860 21.034 1.00 67.44 83 LEU A CA 1
ATOM 648 C C . LEU A 1 83 ? -13.261 -1.387 22.481 1.00 67.44 83 LEU A C 1
ATOM 650 O O . LEU A 1 83 ? -13.739 -2.036 23.403 1.00 67.44 83 LEU A O 1
ATOM 654 N N . SER A 1 84 ? -12.595 -0.250 22.699 1.00 65.94 84 SER A N 1
ATOM 655 C CA . SER A 1 84 ? -12.439 0.319 24.046 1.00 65.94 84 SER A CA 1
ATOM 656 C C . SER A 1 84 ? -13.762 0.861 24.604 1.00 65.94 84 SER A C 1
ATOM 658 O O . SER A 1 84 ? -13.945 0.899 25.818 1.00 65.94 84 SER A O 1
ATOM 660 N N . GLY A 1 85 ? -14.682 1.289 23.731 1.00 58.81 85 GLY A N 1
ATOM 661 C CA . GLY A 1 85 ? -15.999 1.807 24.114 1.00 58.81 85 GLY A CA 1
ATOM 662 C C . GLY A 1 85 ? -17.079 0.738 24.318 1.00 58.81 85 GLY A C 1
ATOM 663 O O . GLY A 1 85 ? -18.055 0.996 25.017 1.00 58.81 85 GLY A O 1
ATOM 664 N N . HIS A 1 86 ? -16.917 -0.456 23.741 1.00 56.09 86 HIS A N 1
ATOM 665 C CA . HIS A 1 86 ? -17.907 -1.534 23.795 1.00 56.09 86 HIS A CA 1
ATOM 666 C C . HIS A 1 86 ? -17.222 -2.822 24.255 1.00 56.09 86 HIS A C 1
ATOM 668 O O . HIS A 1 86 ? -16.421 -3.390 23.520 1.00 56.09 86 HIS A O 1
ATOM 674 N N . ALA A 1 87 ? -17.539 -3.292 25.467 1.00 52.75 87 ALA A N 1
ATOM 675 C CA . ALA A 1 87 ? -17.041 -4.555 26.016 1.00 52.75 87 ALA A CA 1
ATOM 676 C C . ALA A 1 87 ? -17.598 -5.757 25.224 1.00 52.75 87 ALA A C 1
ATOM 678 O O . ALA A 1 87 ? -18.536 -6.429 25.646 1.00 52.75 87 ALA A O 1
ATOM 679 N N . LEU A 1 88 ? -17.049 -5.999 24.035 1.00 50.88 88 LEU A N 1
ATOM 680 C CA . LEU A 1 88 ? -17.402 -7.110 23.159 1.00 50.88 88 LEU A CA 1
ATOM 681 C C . LEU A 1 88 ? -16.526 -8.312 23.510 1.00 50.88 88 LEU A C 1
ATOM 683 O O . LEU A 1 88 ? -15.351 -8.388 23.152 1.00 50.88 88 LEU A O 1
ATOM 687 N N . MET A 1 89 ? -17.113 -9.250 24.247 1.00 48.22 89 MET A N 1
ATOM 688 C CA . MET A 1 89 ? -16.497 -10.525 24.596 1.00 48.22 89 MET A CA 1
ATOM 689 C C . MET A 1 89 ? -17.020 -11.583 23.622 1.00 48.22 89 MET A C 1
ATOM 691 O O . MET A 1 89 ? -18.134 -12.077 23.768 1.00 48.22 89 MET A O 1
ATOM 695 N N . GLU A 1 90 ? -16.227 -11.898 22.599 1.00 51.09 90 GLU A N 1
ATOM 696 C CA . GLU A 1 90 ? -16.520 -12.992 21.670 1.00 51.09 90 GLU A CA 1
ATOM 697 C C . GLU A 1 90 ? -15.777 -14.283 22.043 1.00 51.09 90 GLU A C 1
ATOM 699 O O . GLU A 1 90 ? -14.645 -14.270 22.541 1.00 51.09 90 GLU A O 1
ATOM 704 N N . ASP A 1 91 ? -16.428 -15.418 21.780 1.00 52.56 91 ASP A N 1
ATOM 705 C CA . ASP A 1 91 ? -15.961 -16.756 22.165 1.00 52.56 91 ASP A CA 1
ATOM 706 C C . ASP A 1 91 ? -15.057 -17.425 21.110 1.00 52.56 91 ASP A C 1
ATOM 708 O O . ASP A 1 91 ? -14.516 -18.509 21.323 1.00 52.56 91 ASP A O 1
ATOM 712 N N . ASN A 1 92 ? -14.837 -16.768 19.967 1.00 58.06 92 ASN A N 1
ATOM 713 C CA . ASN A 1 92 ? -13.954 -17.265 18.917 1.00 58.06 92 ASN A CA 1
ATOM 714 C C . ASN A 1 92 ? -12.487 -17.015 19.295 1.00 58.06 92 ASN A C 1
ATOM 716 O O . ASN A 1 92 ? -12.071 -15.867 19.414 1.00 58.06 92 ASN A O 1
ATOM 720 N N . GLY A 1 93 ? -11.666 -18.063 19.438 1.00 55.38 93 GLY A N 1
ATOM 721 C CA . GLY A 1 93 ? -10.272 -17.942 19.907 1.00 55.38 93 GLY A CA 1
ATOM 722 C C . GLY A 1 93 ? -9.394 -16.977 19.091 1.00 55.38 93 GLY A C 1
ATOM 723 O O . GLY A 1 93 ? -8.551 -16.280 19.656 1.00 55.38 93 GLY A O 1
ATOM 724 N N . LEU A 1 94 ? -9.640 -16.872 17.780 1.00 54.94 94 LEU A N 1
ATOM 725 C CA . LEU A 1 94 ? -8.969 -15.925 16.878 1.00 54.94 94 LEU A CA 1
ATOM 726 C C . LEU A 1 94 ? -9.384 -14.465 17.128 1.00 54.94 94 LEU A C 1
ATOM 728 O O . LEU A 1 94 ? -8.528 -13.583 17.163 1.00 54.94 94 LEU A O 1
ATOM 732 N N . MET A 1 95 ? -10.675 -14.206 17.350 1.00 56.69 95 MET A N 1
ATOM 733 C CA . MET A 1 95 ? -11.166 -12.865 17.693 1.00 56.69 95 MET A CA 1
ATOM 734 C C . MET A 1 95 ? -10.844 -12.497 19.139 1.00 56.69 95 MET A C 1
ATOM 736 O O . MET A 1 95 ? -10.470 -11.360 19.404 1.00 56.69 95 MET A O 1
ATOM 740 N N . ARG A 1 96 ? -10.847 -13.465 20.060 1.00 61.16 96 ARG A N 1
ATOM 741 C CA . ARG A 1 96 ? -10.398 -13.276 21.441 1.00 61.16 96 ARG A CA 1
ATOM 742 C C . ARG A 1 96 ? -8.943 -12.816 21.489 1.00 61.16 96 ARG A C 1
ATOM 744 O O . ARG A 1 96 ? -8.650 -11.902 22.245 1.00 61.16 96 ARG A O 1
ATOM 751 N N . ALA A 1 97 ? -8.053 -13.373 20.665 1.00 60.19 97 ALA A N 1
ATOM 752 C CA . ALA A 1 97 ? -6.669 -12.897 20.560 1.00 60.19 97 ALA A CA 1
ATOM 753 C C . ALA A 1 97 ? -6.574 -11.453 20.030 1.00 60.19 97 ALA A C 1
ATOM 755 O O . ALA A 1 97 ? -5.749 -10.673 20.503 1.00 60.19 97 ALA A O 1
ATOM 756 N N . ALA A 1 98 ? -7.447 -11.072 19.092 1.00 60.06 98 ALA A N 1
ATOM 757 C CA . ALA A 1 98 ? -7.528 -9.697 18.601 1.00 60.06 98 ALA A CA 1
ATOM 758 C C . ALA A 1 98 ? -8.065 -8.715 19.658 1.00 60.06 98 ALA A C 1
ATOM 760 O O . ALA A 1 98 ? -7.634 -7.566 19.695 1.00 60.06 98 ALA A O 1
ATOM 761 N N . VAL A 1 99 ? -8.951 -9.173 20.546 1.00 61.56 99 VAL A N 1
ATOM 762 C CA . VAL A 1 99 ? -9.481 -8.382 21.668 1.00 61.56 99 VAL A CA 1
ATOM 763 C C . VAL A 1 99 ? -8.479 -8.296 22.829 1.00 61.56 99 VAL A C 1
ATOM 765 O O . VAL A 1 99 ? -8.348 -7.240 23.440 1.00 61.56 99 VAL A O 1
ATOM 768 N N . THR A 1 100 ? -7.738 -9.368 23.135 1.00 66.81 100 THR A N 1
ATOM 769 C CA . THR A 1 100 ? -6.771 -9.392 24.252 1.00 66.81 100 THR A CA 1
ATOM 770 C C . THR A 1 100 ? -5.430 -8.750 23.906 1.00 66.81 100 THR A C 1
ATOM 772 O O . THR A 1 100 ? -4.770 -8.206 24.789 1.00 66.81 100 THR A O 1
ATOM 775 N N . GLN A 1 101 ? -5.013 -8.793 22.637 1.00 71.06 101 GLN A N 1
ATOM 776 C CA . GLN A 1 101 ? -3.777 -8.180 22.147 1.00 71.06 101 GLN A CA 1
ATOM 777 C C . GLN A 1 101 ? -4.035 -7.365 20.867 1.00 71.06 101 GLN A C 1
ATOM 779 O O . GLN A 1 101 ? -3.529 -7.705 19.791 1.00 71.06 101 GLN A O 1
ATOM 784 N N . PRO A 1 102 ? -4.776 -6.245 20.962 1.00 67.12 102 PRO A N 1
ATOM 785 C CA . PRO A 1 102 ? -5.165 -5.447 19.796 1.00 67.12 102 PRO A CA 1
ATOM 786 C C . PRO A 1 102 ? -3.957 -4.921 19.012 1.00 67.12 102 PRO A C 1
ATOM 788 O O . PRO A 1 102 ? -3.977 -4.886 17.783 1.00 67.12 102 PRO A O 1
ATOM 791 N N . ALA A 1 103 ? -2.859 -4.595 19.702 1.00 71.19 103 ALA A N 1
ATOM 792 C CA . ALA A 1 103 ? -1.617 -4.165 19.063 1.00 71.19 103 ALA A CA 1
ATOM 793 C C . ALA A 1 103 ? -0.960 -5.276 18.222 1.00 71.19 103 ALA A C 1
ATOM 795 O O . ALA A 1 103 ? -0.459 -5.004 17.131 1.00 71.19 103 ALA A O 1
ATOM 796 N N . ALA A 1 104 ? -0.985 -6.529 18.694 1.00 73.38 104 ALA A N 1
ATOM 797 C CA . ALA A 1 104 ? -0.407 -7.659 17.968 1.00 73.38 104 ALA A CA 1
ATOM 798 C C . ALA A 1 104 ? -1.234 -8.001 16.718 1.00 73.38 104 ALA A C 1
ATOM 800 O O . ALA A 1 104 ? -0.672 -8.212 15.643 1.00 73.38 104 ALA A O 1
ATOM 801 N N . ALA A 1 105 ? -2.566 -7.978 16.831 1.00 74.44 105 ALA A N 1
ATOM 802 C CA . ALA A 1 105 ? -3.465 -8.193 15.699 1.00 74.44 105 ALA A CA 1
ATOM 803 C C . ALA A 1 105 ? -3.349 -7.081 14.641 1.00 74.44 105 ALA A C 1
ATOM 805 O O . ALA A 1 105 ? -3.247 -7.373 13.447 1.00 74.44 105 ALA A O 1
ATOM 806 N N . ALA A 1 106 ? -3.280 -5.815 15.069 1.00 73.75 106 ALA A N 1
ATOM 807 C CA . ALA A 1 106 ? -3.036 -4.682 14.177 1.00 73.75 106 ALA A CA 1
ATOM 808 C C . ALA A 1 106 ? -1.673 -4.793 13.473 1.00 73.75 106 ALA A C 1
ATOM 810 O O . ALA A 1 106 ? -1.582 -4.620 12.257 1.00 73.75 106 ALA A O 1
ATOM 811 N N . GLY A 1 107 ? -0.620 -5.153 14.214 1.00 80.31 107 GLY A N 1
ATOM 812 C CA . GLY A 1 107 ? 0.716 -5.372 13.660 1.00 80.31 107 GLY A CA 1
ATOM 813 C C . GLY A 1 107 ? 0.743 -6.472 12.595 1.00 80.31 107 GLY A C 1
ATOM 814 O O . GLY A 1 107 ? 1.307 -6.272 11.520 1.00 80.31 107 GLY A O 1
ATOM 815 N N . LEU A 1 108 ? 0.076 -7.603 12.846 1.00 82.19 108 LEU A N 1
ATOM 816 C CA . LEU A 1 108 ? -0.025 -8.701 11.880 1.00 82.19 108 LEU A CA 1
ATOM 817 C C . LEU A 1 108 ? -0.768 -8.272 10.606 1.00 82.19 108 LEU A C 1
ATOM 819 O O . LEU A 1 108 ? -0.337 -8.598 9.500 1.00 82.19 108 LEU A O 1
ATOM 823 N N . LYS A 1 109 ? -1.854 -7.502 10.748 1.00 82.06 109 LYS A N 1
ATOM 824 C CA . LYS A 1 109 ? -2.630 -6.966 9.620 1.00 82.06 109 LYS A CA 1
ATOM 825 C C . LYS A 1 109 ? -1.791 -6.020 8.760 1.00 82.06 109 LYS A C 1
ATOM 827 O O . LYS A 1 109 ? -1.767 -6.160 7.536 1.00 82.06 109 LYS A O 1
ATOM 832 N N . LEU A 1 110 ? -1.059 -5.102 9.393 1.00 83.88 110 LEU A N 1
ATOM 833 C CA . LEU A 1 110 ? -0.147 -4.185 8.706 1.00 83.88 110 LEU A CA 1
ATOM 834 C C . LEU A 1 110 ? 0.967 -4.939 7.974 1.00 83.88 110 LEU A C 1
ATOM 836 O O . LEU A 1 110 ? 1.244 -4.636 6.813 1.00 83.88 110 LEU A O 1
ATOM 840 N N . LEU A 1 111 ? 1.562 -5.949 8.614 1.00 85.19 111 LEU A N 1
ATOM 841 C CA . LEU A 1 111 ? 2.584 -6.792 7.994 1.00 85.19 111 LEU A CA 1
ATOM 842 C C . LEU A 1 111 ? 2.040 -7.549 6.782 1.00 85.19 111 LEU A C 1
ATOM 844 O O . LEU A 1 111 ? 2.670 -7.531 5.727 1.00 85.19 111 LEU A O 1
ATOM 848 N N . ALA A 1 112 ? 0.870 -8.177 6.905 1.00 85.38 112 ALA A N 1
ATOM 849 C CA . ALA A 1 112 ? 0.259 -8.932 5.816 1.00 85.38 112 ALA A CA 1
ATOM 850 C C . ALA A 1 112 ? -0.024 -8.040 4.599 1.00 85.38 112 ALA A C 1
ATOM 852 O O . ALA A 1 112 ? 0.346 -8.380 3.475 1.00 85.38 112 ALA A O 1
ATOM 853 N N . ILE A 1 113 ? -0.623 -6.869 4.820 1.00 85.44 113 ILE A N 1
ATOM 854 C CA . ILE A 1 113 ? -0.960 -5.932 3.743 1.00 85.44 113 ILE A CA 1
ATOM 855 C C . ILE A 1 113 ? 0.307 -5.343 3.123 1.00 85.44 113 ILE A C 1
ATOM 857 O O . ILE A 1 113 ? 0.426 -5.303 1.899 1.00 85.44 113 ILE A O 1
ATOM 861 N N . GLY A 1 114 ? 1.287 -4.958 3.946 1.00 85.88 114 GLY A N 1
ATOM 862 C CA . GLY A 1 114 ? 2.591 -4.506 3.471 1.00 85.88 114 GLY A CA 1
ATOM 863 C C . GLY A 1 114 ? 3.272 -5.548 2.583 1.00 85.88 114 GLY A C 1
ATOM 864 O O . GLY A 1 114 ? 3.749 -5.209 1.501 1.00 85.88 114 GLY A O 1
ATOM 865 N N . LEU A 1 115 ? 3.249 -6.822 2.988 1.00 87.31 115 LEU A N 1
ATOM 866 C CA . LEU A 1 115 ? 3.828 -7.928 2.225 1.00 87.31 115 LEU A CA 1
ATOM 867 C C . LEU A 1 115 ? 3.114 -8.139 0.884 1.00 87.31 115 LEU A C 1
ATOM 869 O O . LEU A 1 115 ? 3.776 -8.289 -0.141 1.00 87.31 115 LEU A O 1
ATOM 873 N N . VAL A 1 116 ? 1.778 -8.118 0.868 1.00 86.56 116 VAL A N 1
ATOM 874 C CA . VAL A 1 116 ? 0.982 -8.267 -0.362 1.00 86.56 116 VAL A CA 1
ATOM 875 C C . VAL A 1 116 ? 1.254 -7.117 -1.329 1.00 86.56 116 VAL A C 1
ATOM 877 O O . VAL A 1 116 ? 1.495 -7.354 -2.513 1.00 86.56 116 VAL A O 1
ATOM 880 N N . CYS A 1 117 ? 1.283 -5.879 -0.838 1.00 86.44 117 CYS A N 1
ATOM 881 C CA . CYS A 1 117 ? 1.595 -4.713 -1.656 1.00 86.44 117 CYS A CA 1
ATOM 882 C C . CYS A 1 117 ? 3.031 -4.759 -2.204 1.00 86.44 117 CYS A C 1
ATOM 884 O O . CYS A 1 117 ? 3.245 -4.487 -3.385 1.00 86.44 117 CYS A O 1
ATOM 886 N N . LEU A 1 118 ? 4.009 -5.166 -1.388 1.00 86.50 118 LEU A N 1
ATOM 887 C CA . LEU A 1 118 ? 5.393 -5.363 -1.828 1.00 86.50 118 LEU A CA 1
ATOM 888 C C . LEU A 1 118 ? 5.503 -6.464 -2.887 1.00 86.50 118 LEU A C 1
ATOM 890 O O . LEU A 1 118 ? 6.180 -6.282 -3.896 1.00 86.50 118 LEU A O 1
ATOM 894 N N . LEU A 1 119 ? 4.810 -7.589 -2.700 1.00 87.50 119 LEU A N 1
ATOM 895 C CA . LEU A 1 119 ? 4.744 -8.668 -3.687 1.00 87.50 119 LEU A CA 1
ATOM 896 C C . LEU A 1 119 ? 4.116 -8.190 -4.998 1.00 87.50 119 LEU A C 1
ATOM 898 O O . LEU A 1 119 ? 4.646 -8.496 -6.068 1.00 87.50 119 LEU A O 1
ATOM 902 N N . ALA A 1 120 ? 3.042 -7.400 -4.929 1.00 84.75 120 ALA A N 1
ATOM 903 C CA . ALA A 1 120 ? 2.424 -6.786 -6.098 1.00 84.75 120 ALA A CA 1
ATOM 904 C C . ALA A 1 120 ? 3.414 -5.862 -6.826 1.00 84.75 120 ALA A C 1
ATOM 906 O O . ALA A 1 120 ? 3.573 -5.981 -8.038 1.00 84.75 120 ALA A O 1
ATOM 907 N N . MET A 1 121 ? 4.152 -5.015 -6.102 1.00 84.31 121 MET A N 1
ATOM 908 C CA . MET A 1 121 ? 5.184 -4.144 -6.681 1.00 84.31 121 MET A CA 1
ATOM 909 C C . MET A 1 121 ? 6.398 -4.918 -7.227 1.00 84.31 121 MET A C 1
ATOM 911 O O . MET A 1 121 ? 7.026 -4.476 -8.185 1.00 84.31 121 MET A O 1
ATOM 915 N N . MET A 1 122 ? 6.740 -6.083 -6.674 1.00 85.94 122 MET A N 1
ATOM 916 C CA . MET A 1 122 ? 7.808 -6.933 -7.218 1.00 85.94 122 MET A CA 1
ATOM 917 C C . MET A 1 122 ? 7.377 -7.650 -8.504 1.00 85.94 122 MET A C 1
ATOM 919 O O . MET A 1 122 ? 8.162 -7.757 -9.448 1.00 85.94 122 MET A O 1
ATOM 923 N N . ARG A 1 123 ? 6.142 -8.166 -8.545 1.00 86.38 123 ARG A N 1
ATOM 924 C CA . ARG A 1 123 ? 5.668 -9.072 -9.605 1.00 86.38 123 ARG A CA 1
ATOM 925 C C . ARG A 1 123 ? 4.978 -8.364 -10.764 1.00 86.38 123 ARG A C 1
ATOM 927 O O . ARG A 1 123 ? 5.026 -8.875 -11.880 1.00 86.38 123 ARG A O 1
ATOM 934 N N . LEU A 1 124 ? 4.347 -7.215 -10.531 1.00 84.25 124 LEU A N 1
ATOM 935 C CA . LEU A 1 124 ? 3.531 -6.543 -11.539 1.00 84.25 124 LEU A CA 1
ATOM 936 C C . LEU A 1 124 ? 4.273 -5.380 -12.215 1.00 84.25 124 LEU A C 1
ATOM 938 O O . LEU A 1 124 ? 5.029 -4.661 -11.558 1.00 84.25 124 LEU A O 1
ATOM 942 N N . PRO A 1 125 ? 4.038 -5.151 -13.521 1.00 82.69 125 PRO A N 1
ATOM 943 C CA . PRO A 1 125 ? 4.450 -3.920 -14.190 1.00 82.69 125 PRO A CA 1
ATOM 944 C C . PRO A 1 125 ? 3.763 -2.702 -13.561 1.00 82.69 125 PRO A C 1
ATOM 946 O O . PRO A 1 125 ? 2.628 -2.813 -13.092 1.00 82.69 125 PRO A O 1
ATOM 949 N N . VAL A 1 126 ? 4.386 -1.523 -13.655 1.00 81.00 126 VAL A N 1
ATOM 950 C CA . VAL A 1 126 ? 3.938 -0.281 -12.986 1.00 81.00 126 VAL A CA 1
ATOM 951 C C . VAL A 1 126 ? 2.450 0.029 -13.156 1.00 81.00 126 VAL A C 1
ATOM 953 O O . VAL A 1 126 ? 1.767 0.376 -12.196 1.00 81.00 126 VAL A O 1
ATOM 956 N N . ARG A 1 127 ? 1.896 -0.161 -14.359 1.00 84.00 127 ARG A N 1
ATOM 957 C CA . ARG A 1 127 ? 0.467 0.090 -14.620 1.00 84.00 127 ARG A CA 1
ATOM 958 C C . ARG A 1 127 ? -0.455 -0.798 -13.776 1.00 84.00 127 ARG A C 1
ATOM 960 O O . ARG A 1 127 ? -1.432 -0.309 -13.219 1.00 84.00 127 ARG A O 1
ATOM 967 N N . TYR A 1 128 ? -0.134 -2.085 -13.667 1.00 83.31 128 TYR A N 1
ATOM 968 C CA . TYR A 1 128 ? -0.933 -3.050 -12.912 1.00 83.31 128 TYR A CA 1
ATOM 969 C C . TYR A 1 128 ? -0.672 -2.954 -11.408 1.00 83.31 128 TYR A C 1
ATOM 971 O O . TYR A 1 128 ? -1.609 -3.091 -10.627 1.00 83.31 128 TYR A O 1
ATOM 979 N N . ALA A 1 129 ? 0.565 -2.646 -11.002 1.00 81.62 129 ALA A N 1
ATOM 980 C CA . ALA A 1 129 ? 0.894 -2.367 -9.606 1.00 81.62 129 ALA A CA 1
ATOM 981 C C . ALA A 1 129 ? 0.099 -1.161 -9.079 1.00 81.62 129 ALA A C 1
ATOM 983 O O . ALA A 1 129 ? -0.495 -1.246 -8.008 1.00 81.62 129 ALA A O 1
ATOM 984 N N . ARG A 1 130 ? -0.016 -0.079 -9.864 1.00 84.69 130 ARG A N 1
ATOM 985 C CA . ARG A 1 130 ? -0.870 1.070 -9.519 1.00 84.69 130 ARG A CA 1
ATOM 986 C C . ARG A 1 130 ? -2.331 0.679 -9.324 1.00 84.69 130 ARG A C 1
ATOM 988 O O . ARG A 1 130 ? -2.923 1.087 -8.334 1.00 84.69 130 ARG A O 1
ATOM 995 N N . LEU A 1 131 ? -2.909 -0.109 -10.233 1.00 85.69 131 LEU A N 1
ATOM 996 C CA . LEU A 1 131 ? -4.298 -0.567 -10.100 1.00 85.69 131 LEU A CA 1
ATOM 997 C C . LEU A 1 131 ? -4.491 -1.429 -8.848 1.00 85.69 131 LEU A C 1
ATOM 999 O O . LEU A 1 131 ? -5.441 -1.213 -8.102 1.00 85.69 131 LEU A O 1
ATOM 1003 N N . ALA A 1 132 ? -3.569 -2.358 -8.586 1.00 84.81 132 ALA A N 1
ATOM 1004 C CA . ALA A 1 132 ? -3.611 -3.204 -7.399 1.00 84.81 132 ALA A CA 1
ATOM 1005 C C . ALA A 1 132 ? -3.523 -2.379 -6.105 1.00 84.81 132 ALA A C 1
ATOM 1007 O O . ALA A 1 132 ? -4.311 -2.594 -5.188 1.00 84.81 132 ALA A O 1
ATOM 1008 N N . LEU A 1 133 ? -2.616 -1.399 -6.044 1.00 83.56 133 LEU A N 1
ATOM 1009 C CA . LEU A 1 133 ? -2.472 -0.520 -4.883 1.00 83.56 133 LEU A CA 1
ATOM 1010 C C . LEU A 1 133 ? -3.656 0.434 -4.720 1.00 83.56 133 LEU A C 1
ATOM 1012 O O . LEU A 1 133 ? -4.060 0.706 -3.596 1.00 83.56 133 LEU A O 1
ATOM 1016 N N . LEU A 1 134 ? -4.242 0.915 -5.818 1.00 87.19 134 LEU A N 1
ATOM 1017 C CA . LEU A 1 134 ? -5.442 1.748 -5.778 1.00 87.19 134 LEU A CA 1
ATOM 1018 C C . LEU A 1 134 ? -6.637 0.959 -5.239 1.00 87.19 134 LEU A C 1
ATOM 1020 O O . LEU A 1 134 ? -7.359 1.467 -4.387 1.00 87.19 134 LEU A O 1
ATOM 1024 N N . LEU A 1 135 ? -6.811 -0.292 -5.671 1.00 84.69 135 LEU A N 1
ATOM 1025 C CA . LEU A 1 135 ? -7.828 -1.188 -5.118 1.00 84.69 135 LEU A CA 1
ATOM 1026 C C . LEU A 1 135 ? -7.563 -1.493 -3.641 1.00 84.69 135 LEU A C 1
ATOM 1028 O O . LEU A 1 135 ? -8.479 -1.397 -2.830 1.00 84.69 135 LEU A O 1
ATOM 1032 N N . ALA A 1 136 ? -6.317 -1.804 -3.274 1.00 81.25 136 ALA A N 1
ATOM 1033 C CA . ALA A 1 136 ? -5.939 -2.049 -1.884 1.00 81.25 136 ALA A CA 1
ATOM 1034 C C . ALA A 1 136 ? -6.210 -0.825 -0.995 1.00 81.25 136 ALA A C 1
ATOM 1036 O O . ALA A 1 136 ? -6.726 -0.969 0.112 1.00 81.25 136 ALA A O 1
ATOM 1037 N N . PHE A 1 137 ? -5.921 0.378 -1.493 1.00 81.38 137 PHE A N 1
ATOM 1038 C CA . PHE A 1 137 ? -6.239 1.632 -0.820 1.00 81.38 137 PHE A CA 1
ATOM 1039 C C . PHE A 1 137 ? -7.750 1.847 -0.696 1.00 81.38 137 PHE A C 1
ATOM 1041 O O . PHE A 1 137 ? -8.230 2.116 0.399 1.00 81.38 137 PHE A O 1
ATOM 1048 N N . ALA A 1 138 ? -8.509 1.687 -1.783 1.00 81.81 138 ALA A N 1
ATOM 1049 C CA . ALA A 1 138 ? -9.956 1.889 -1.788 1.00 81.81 138 ALA A CA 1
ATOM 1050 C C . ALA A 1 138 ? -10.677 0.929 -0.828 1.00 81.81 138 ALA A C 1
ATOM 1052 O O . ALA A 1 138 ? -11.518 1.356 -0.040 1.00 81.81 138 ALA A O 1
ATOM 1053 N N . VAL A 1 139 ? -10.305 -0.354 -0.845 1.00 81.94 139 VAL A N 1
ATOM 1054 C CA . VAL A 1 139 ? -10.838 -1.362 0.083 1.00 81.94 139 VAL A CA 1
ATOM 1055 C C . VAL A 1 139 ? -10.391 -1.064 1.515 1.00 81.94 139 VAL A C 1
ATOM 1057 O O . VAL A 1 139 ? -11.194 -1.131 2.441 1.00 81.94 139 VAL A O 1
ATOM 1060 N N . GLY A 1 140 ? -9.124 -0.688 1.707 1.00 73.50 140 GLY A N 1
ATOM 1061 C CA . GLY A 1 140 ? -8.578 -0.363 3.022 1.00 73.50 140 GLY A CA 1
ATOM 1062 C C . GLY A 1 140 ? -9.175 0.891 3.657 1.00 73.50 140 GLY A C 1
ATOM 1063 O O . GLY A 1 140 ? -9.277 0.957 4.875 1.00 73.50 140 GLY A O 1
ATOM 1064 N N . ALA A 1 141 ? -9.607 1.862 2.854 1.00 75.19 141 ALA A N 1
ATOM 1065 C CA . ALA A 1 141 ? -10.247 3.085 3.329 1.00 75.19 141 ALA A CA 1
ATOM 1066 C C . ALA A 1 141 ? -11.708 2.874 3.762 1.00 75.19 141 ALA A C 1
ATOM 1068 O O . ALA A 1 141 ? -12.245 3.702 4.496 1.00 75.19 141 ALA A O 1
ATOM 1069 N N . PHE A 1 142 ? -12.353 1.778 3.348 1.00 78.19 142 PHE A N 1
ATOM 1070 C CA . PHE A 1 142 ? -13.765 1.532 3.649 1.00 78.19 142 PHE A CA 1
ATOM 1071 C C . PHE A 1 142 ? -14.020 1.295 5.145 1.00 78.19 142 PHE A C 1
ATOM 1073 O O . PHE A 1 142 ? -14.911 1.908 5.728 1.00 78.19 142 PHE A O 1
ATOM 1080 N N . ALA A 1 143 ? -13.202 0.455 5.782 1.00 70.31 143 ALA A N 1
ATOM 1081 C CA . ALA A 1 143 ? -13.327 0.114 7.199 1.00 70.31 143 ALA A CA 1
ATOM 1082 C C . ALA A 1 143 ? -13.164 1.319 8.165 1.00 70.31 143 ALA A C 1
ATOM 1084 O O . ALA A 1 143 ? -14.070 1.549 8.971 1.00 70.31 143 ALA A O 1
ATOM 1085 N N . PRO A 1 144 ? -12.131 2.183 8.052 1.00 67.00 144 PRO A N 1
ATOM 1086 C CA . PRO A 1 144 ? -12.016 3.363 8.911 1.00 67.00 144 PRO A CA 1
ATOM 1087 C C . PRO A 1 144 ? -13.131 4.384 8.659 1.00 67.00 144 PRO A C 1
ATOM 1089 O O . PRO A 1 144 ? -13.557 5.074 9.587 1.00 67.00 144 PRO A O 1
ATOM 1092 N N . LEU A 1 145 ? -13.632 4.479 7.424 1.00 73.19 145 LEU A N 1
ATOM 1093 C CA . LEU A 1 145 ? -14.740 5.366 7.075 1.00 73.19 145 LEU A CA 1
ATOM 1094 C C . LEU A 1 145 ? -16.046 4.879 7.721 1.00 73.19 145 LEU A C 1
ATOM 1096 O O . LEU A 1 145 ? -16.751 5.675 8.341 1.00 73.19 145 LEU A O 1
ATOM 1100 N N . GLN A 1 146 ? -16.315 3.571 7.676 1.00 77.69 146 GLN A N 1
ATOM 1101 C CA . GLN A 1 146 ? -17.442 2.955 8.378 1.00 77.69 146 GLN A CA 1
ATOM 1102 C C . GLN A 1 146 ? -17.353 3.168 9.897 1.00 77.69 146 GLN A C 1
ATOM 1104 O O . GLN A 1 146 ? -18.330 3.611 10.503 1.00 77.69 146 GLN A O 1
ATOM 1109 N N . ASN A 1 147 ? -16.184 2.929 10.501 1.00 71.25 147 ASN A N 1
ATOM 1110 C CA . ASN A 1 147 ? -15.976 3.135 11.938 1.00 71.25 147 ASN A CA 1
ATOM 1111 C C . ASN A 1 147 ? -16.179 4.607 12.339 1.00 71.25 147 ASN A C 1
ATOM 1113 O O . ASN A 1 147 ? -16.781 4.896 13.371 1.00 71.25 147 ASN A O 1
ATOM 1117 N N . SER A 1 148 ? -15.724 5.551 11.507 1.00 71.69 148 SER A N 1
ATOM 1118 C CA . SER A 1 148 ? -15.889 6.991 11.748 1.00 71.69 148 SER A CA 1
ATOM 1119 C C . SER A 1 148 ? -17.357 7.424 11.690 1.00 71.69 148 SER A C 1
ATOM 1121 O O . SER A 1 148 ? -17.805 8.176 12.552 1.00 71.69 148 SER A O 1
ATOM 1123 N N . ILE A 1 149 ? -18.122 6.926 10.710 1.00 77.38 149 ILE A N 1
ATOM 1124 C CA . ILE A 1 149 ? -19.569 7.176 10.611 1.00 77.38 149 ILE A CA 1
ATOM 1125 C C . ILE A 1 149 ? -20.296 6.601 11.832 1.00 77.38 149 ILE A C 1
ATOM 1127 O O . ILE A 1 149 ? -21.138 7.281 12.413 1.00 77.38 149 ILE A O 1
ATOM 1131 N N . GLN A 1 150 ? -19.955 5.382 12.258 1.00 71.44 150 GLN A N 1
ATOM 1132 C CA . GLN A 1 150 ? -20.556 4.774 13.448 1.00 71.44 150 GLN A CA 1
ATOM 1133 C C . GLN A 1 150 ? -20.282 5.596 14.710 1.00 71.44 150 GLN A C 1
ATOM 1135 O O . GLN A 1 150 ? -21.220 5.863 15.457 1.00 71.44 150 GLN A O 1
ATOM 1140 N N . LEU A 1 151 ? -19.045 6.067 14.906 1.00 68.62 151 LEU A N 1
ATOM 1141 C CA . LEU A 1 151 ? -18.662 6.953 16.014 1.00 68.62 151 LEU A CA 1
ATOM 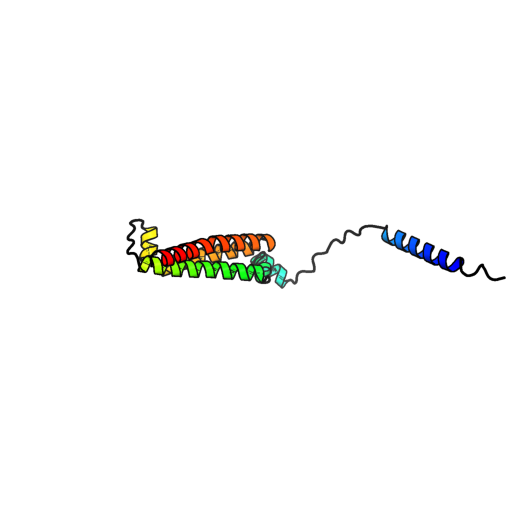1142 C C . LEU A 1 151 ? -19.398 8.303 15.998 1.00 68.62 151 LEU A C 1
ATOM 1144 O O . LEU A 1 151 ? -19.663 8.862 17.059 1.00 68.62 151 LEU A O 1
ATOM 1148 N N . LEU A 1 152 ? -19.714 8.834 14.814 1.00 74.88 152 LEU A N 1
ATOM 1149 C CA . LEU A 1 152 ? -20.478 10.076 14.651 1.00 74.88 152 LEU A CA 1
ATOM 1150 C C . LEU A 1 152 ? -21.972 9.897 14.944 1.00 74.88 152 LEU A C 1
ATOM 1152 O O . LEU A 1 152 ? -22.593 10.830 15.433 1.00 74.88 152 LEU A O 1
ATOM 1156 N N . LEU A 1 153 ? -22.540 8.727 14.637 1.00 75.25 153 LEU A N 1
ATOM 1157 C CA . LEU A 1 153 ? -23.967 8.431 14.819 1.00 75.25 153 LEU A CA 1
ATOM 1158 C C . LEU A 1 153 ? -24.322 7.906 16.218 1.00 75.25 153 LEU A C 1
ATOM 1160 O O . LEU A 1 153 ? -25.486 7.966 16.601 1.00 75.25 153 LEU A O 1
ATOM 1164 N N . THR A 1 154 ? -23.358 7.351 16.959 1.00 63.81 154 THR A N 1
ATOM 1165 C CA . THR A 1 154 ? -23.560 6.885 18.349 1.00 63.81 154 THR A CA 1
ATOM 1166 C C . THR A 1 154 ? -23.226 7.936 19.414 1.00 63.81 154 THR A C 1
ATOM 1168 O O . THR A 1 154 ? -23.366 7.649 20.602 1.00 63.81 154 THR A O 1
ATOM 1171 N N . ARG A 1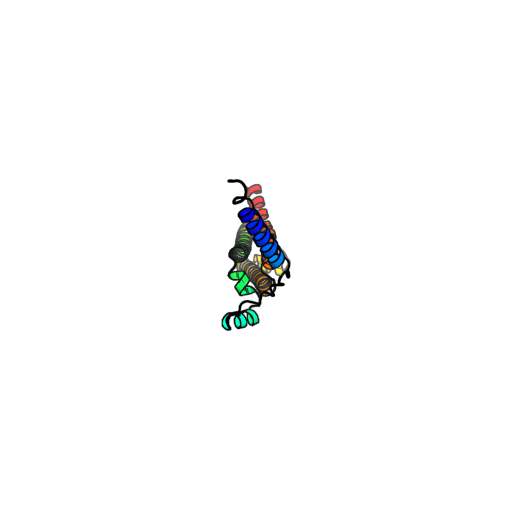 155 ? -22.811 9.144 19.014 1.00 50.31 155 ARG A N 1
ATOM 1172 C CA . ARG A 1 155 ? -22.771 10.332 19.883 1.00 50.31 155 ARG A CA 1
ATOM 1173 C C . ARG A 1 155 ? -24.075 11.109 19.796 1.00 50.31 155 ARG A C 1
ATOM 1175 O O . ARG A 1 155 ? -24.458 11.666 20.846 1.00 50.31 155 ARG A O 1
#

Sequence (155 aa):
MEKNVGRQGTLRTARARAEVDRLHAVYPARVELEPEPETPRRAWLRRHTGNLVDNVADRWTLGLFIGALLAQVADSITTAIALSGHALMEDNGLMRAAVTQPAAAAGLKLLAIGLVCLLAMMRLPVRYARLALLLAFAVGAFAPLQNSIQLLLTR

Foldseek 3Di:
DDDPPVPVVVVVVVVVVVVVVVVVVPDPPPPPVPPDPDDPVRVVCCVVQPQQVVQCVDPLSVVLLVLLLVLLVLLLVLVVVVCVVDVDDDPDPVVNCCSVCVVVVSVVVSVVLNVVLSVLSRPDHNVRSSVVSNVSNVVSNPNSVVSVVVVVVVD

Radius of gyration: 31.2 Å; chains: 1; bounding box: 49×59×99 Å

pLDDT: mean 71.11, std 12.85, range [48.12, 88.31]